Protein AF-A0A2C9K1D0-F1 (afdb_monomer_lite)

Foldseek 3Di:
DAPPPRDPPDDDDLVVLADDDPDDPVRCVVVCVVVVVVVVVVVVVVVVCCCPVPQQVVLVVVCVVVVHDPVRSCVPSVVVSVCVVVVVVLVCQCVSRVDPVSVVSNLVSVVCCVCVVVVVCVVPVPDDDPDDPVVVVVVVVVNVVVVVVVVVCVVVVDDDPPPVDCVVVVVD

InterPro domains:
  IPR004481 Sodium/potassium/calcium exchanger [PTHR10846] (9-162)
  IPR004837 Sodium/calcium exchanger membrane region [PF01699] (37-154)
  IPR044880 NCX, central ion-binding domain superfamily [G3DSA:1.20.1420.30] (69-165)

Organism: Biomphalaria glabrata (NCBI:txid6526)

Radius of gyration: 22.41 Å; chains: 1; bounding box: 61×34×63 Å

pLDDT: mean 75.92, std 12.27, range [40.91, 93.88]

Secondary structure (DSSP, 8-state):
-B-TTS-B--PPPGGGGSPPPSS-HHHIIIIIHHHHHHHHHHHHHHHHHHIIIIIHHHHHHHHHHTT--HHHHIIIIIHHHHHHHHHHHHHHHHHHS-STHHHHHHHHHHHHIIIIIHHHHHHH--S-----HHHHHHHHHHHHHHHHHHHHHHHT---------GGGGG--

Structure (mmCIF, N/CA/C/O backbone):
data_AF-A0A2C9K1D0-F1
#
_entry.id   AF-A0A2C9K1D0-F1
#
loop_
_atom_site.group_PDB
_atom_site.id
_atom_site.type_symbol
_atom_site.label_atom_id
_atom_site.label_alt_id
_atom_site.label_comp_id
_atom_site.label_asym_id
_atom_site.label_entity_id
_atom_site.label_seq_id
_atom_site.pdbx_PDB_ins_code
_atom_site.Cartn_x
_atom_site.Cartn_y
_atom_site.Cartn_z
_atom_site.occupancy
_atom_site.B_iso_or_equiv
_atom_site.auth_seq_id
_atom_site.auth_comp_id
_atom_site.auth_asym_id
_atom_site.auth_atom_id
_atom_site.pdbx_PDB_model_num
ATOM 1 N N . LEU A 1 1 ? 30.214 14.181 -14.936 1.00 44.28 1 LEU A N 1
ATOM 2 C CA . LEU A 1 1 ? 31.617 13.850 -14.614 1.00 44.28 1 LEU A CA 1
ATOM 3 C C . LEU A 1 1 ? 32.146 12.999 -15.765 1.00 44.28 1 LEU A C 1
ATOM 5 O O . LEU A 1 1 ? 31.628 11.913 -15.977 1.00 44.28 1 LEU A O 1
ATOM 9 N N . LEU A 1 2 ? 33.018 13.557 -16.610 1.00 40.91 2 LEU A N 1
ATOM 10 C CA . LEU A 1 2 ? 33.678 12.813 -17.691 1.00 40.91 2 LEU A CA 1
ATOM 11 C C . LEU A 1 2 ? 34.918 12.147 -17.096 1.00 40.91 2 LEU A C 1
ATOM 13 O O . LEU A 1 2 ? 35.700 12.834 -16.441 1.00 40.91 2 LEU A O 1
ATOM 17 N N . ASP A 1 3 ? 35.078 10.844 -17.310 1.00 55.84 3 ASP A N 1
ATOM 18 C CA . ASP A 1 3 ? 36.321 10.155 -16.976 1.00 55.84 3 ASP A CA 1
ATOM 19 C C . ASP A 1 3 ? 37.434 10.559 -17.951 1.00 55.84 3 ASP A C 1
ATOM 21 O O . ASP A 1 3 ? 37.175 10.984 -19.083 1.00 55.84 3 ASP A O 1
ATOM 25 N N . ASN A 1 4 ? 38.685 10.406 -17.510 1.00 58.41 4 ASN A N 1
ATOM 26 C CA . ASN A 1 4 ? 39.922 10.891 -18.147 1.00 58.41 4 ASN A CA 1
ATOM 27 C C . ASN A 1 4 ? 40.262 10.219 -19.507 1.00 58.41 4 ASN A C 1
ATOM 29 O O . ASN A 1 4 ? 41.403 10.246 -19.956 1.00 58.41 4 ASN A O 1
ATOM 33 N N . ASN A 1 5 ? 39.273 9.595 -20.158 1.00 60.97 5 ASN A N 1
ATOM 34 C CA . ASN A 1 5 ? 39.375 8.879 -21.432 1.00 60.97 5 ASN A CA 1
ATOM 35 C C . ASN A 1 5 ? 38.232 9.223 -22.419 1.00 60.97 5 ASN A C 1
ATOM 37 O O . ASN A 1 5 ? 38.001 8.509 -23.391 1.00 60.97 5 ASN A O 1
ATOM 41 N N . GLY A 1 6 ? 37.465 10.293 -22.164 1.00 58.09 6 GLY A N 1
ATOM 42 C CA . GLY A 1 6 ? 36.403 10.771 -23.065 1.00 58.09 6 GLY A CA 1
ATOM 43 C C . GLY A 1 6 ? 35.137 9.903 -23.109 1.00 58.09 6 GLY A C 1
ATOM 44 O O . GLY A 1 6 ? 34.177 10.251 -23.798 1.00 58.09 6 GLY A O 1
ATOM 45 N N . THR A 1 7 ? 35.088 8.805 -22.357 1.00 60.84 7 THR A N 1
ATOM 46 C CA . THR A 1 7 ? 33.896 7.971 -22.208 1.00 60.84 7 THR A CA 1
ATOM 47 C C . THR A 1 7 ? 33.004 8.518 -21.095 1.00 60.84 7 THR A C 1
ATOM 49 O O . THR A 1 7 ? 33.449 8.869 -20.001 1.00 60.84 7 THR A O 1
ATOM 52 N N . ARG A 1 8 ? 31.705 8.641 -21.391 1.00 57.72 8 ARG A N 1
ATOM 53 C CA . ARG A 1 8 ? 30.692 8.993 -20.392 1.00 57.72 8 ARG A CA 1
ATOM 54 C C . ARG A 1 8 ? 30.680 7.890 -19.334 1.00 57.72 8 ARG A C 1
ATOM 56 O O . ARG A 1 8 ? 30.467 6.732 -19.682 1.00 57.72 8 ARG A O 1
ATOM 63 N N . ASN A 1 9 ? 30.898 8.255 -18.072 1.00 54.00 9 ASN A N 1
ATOM 64 C CA . ASN A 1 9 ? 30.678 7.368 -16.936 1.00 54.00 9 ASN A CA 1
ATOM 65 C C . ASN A 1 9 ? 29.158 7.147 -16.826 1.00 54.00 9 ASN A C 1
ATOM 67 O O . ASN A 1 9 ? 28.426 7.948 -16.245 1.00 54.00 9 ASN A O 1
ATOM 71 N N . CYS A 1 10 ? 28.667 6.170 -17.586 1.00 64.06 10 CYS A N 1
ATOM 72 C CA . CYS A 1 10 ? 27.260 5.826 -17.683 1.00 64.06 10 CYS A CA 1
ATOM 73 C C . CYS A 1 10 ? 26.992 4.668 -16.734 1.00 64.06 10 CYS A C 1
ATOM 75 O O . CYS A 1 10 ? 27.396 3.539 -17.010 1.00 64.06 10 CYS A O 1
ATOM 77 N N . THR A 1 11 ? 26.261 4.941 -15.655 1.00 64.31 11 THR A N 1
ATOM 78 C CA . THR A 1 11 ? 25.632 3.891 -14.857 1.00 64.31 11 THR A CA 1
ATOM 79 C C . THR A 1 11 ? 24.765 3.031 -15.788 1.00 64.31 11 THR A C 1
ATOM 81 O O . THR A 1 11 ? 24.014 3.593 -16.600 1.00 64.31 11 THR A O 1
ATOM 84 N N . PRO A 1 12 ? 24.881 1.692 -15.747 1.00 64.88 12 PRO A N 1
ATOM 85 C CA . PRO A 1 12 ? 24.056 0.821 -16.573 1.00 64.88 12 PRO A CA 1
ATOM 86 C C . PRO A 1 12 ? 22.571 1.068 -16.285 1.00 64.88 12 PRO A C 1
ATOM 88 O O . PRO A 1 12 ? 22.176 1.383 -15.163 1.00 64.88 12 PRO A O 1
ATOM 91 N N . ARG A 1 13 ? 21.729 0.961 -17.320 1.00 59.66 13 ARG A N 1
ATOM 92 C CA . ARG A 1 13 ? 20.279 1.120 -17.162 1.00 59.66 13 ARG A CA 1
ATOM 93 C C . ARG A 1 13 ? 19.735 -0.037 -16.323 1.00 59.66 13 ARG A C 1
ATOM 95 O O . ARG A 1 13 ? 19.955 -1.194 -16.671 1.00 59.66 13 ARG A O 1
ATOM 102 N N . SER A 1 14 ? 18.937 0.285 -15.310 1.00 59.59 14 SER A N 1
ATOM 103 C CA . SER A 1 14 ? 18.264 -0.664 -14.407 1.00 59.59 14 SER A CA 1
ATOM 104 C C . SER A 1 14 ? 17.336 -1.668 -15.109 1.00 59.59 14 SER A C 1
ATOM 106 O O . SER A 1 14 ? 16.973 -2.680 -14.524 1.00 59.59 14 SER A O 1
ATOM 108 N N . VAL A 1 15 ? 16.995 -1.444 -16.383 1.00 63.31 15 VAL A N 1
ATOM 109 C CA . VAL A 1 15 ? 16.204 -2.378 -17.204 1.00 63.31 15 VAL A CA 1
ATOM 110 C C . VAL A 1 15 ? 16.881 -3.742 -17.412 1.00 63.31 15 VAL A C 1
ATOM 112 O O . VAL A 1 15 ? 16.182 -4.718 -17.646 1.00 63.31 15 VAL A O 1
ATOM 115 N N . HIS A 1 16 ? 18.215 -3.838 -17.307 1.00 61.84 16 HIS A N 1
ATOM 116 C CA . HIS A 1 16 ? 18.927 -5.123 -17.411 1.00 61.84 16 HIS A CA 1
ATOM 117 C C . HIS A 1 16 ? 18.780 -5.989 -16.144 1.00 61.84 16 HIS A C 1
ATOM 119 O O . HIS A 1 16 ? 19.029 -7.189 -16.193 1.00 61.84 16 HIS A O 1
ATOM 125 N N . ASN A 1 17 ? 18.369 -5.406 -15.014 1.00 65.62 17 ASN A N 1
ATOM 126 C CA . ASN A 1 17 ? 18.226 -6.147 -13.756 1.00 65.62 17 ASN A CA 1
ATOM 127 C C . ASN A 1 17 ? 16.902 -6.922 -13.684 1.00 65.62 17 ASN A C 1
ATOM 129 O O . ASN A 1 17 ? 16.755 -7.821 -12.865 1.00 65.62 17 ASN A O 1
ATOM 133 N N . PHE A 1 18 ? 15.947 -6.612 -14.563 1.00 63.88 18 PHE A N 1
ATOM 134 C CA . PHE A 1 18 ? 14.688 -7.340 -14.631 1.00 63.88 18 PHE A CA 1
ATOM 135 C C . PHE A 1 18 ? 14.843 -8.643 -15.429 1.00 63.88 18 PHE A C 1
ATOM 137 O O . PHE A 1 18 ? 15.596 -8.678 -16.409 1.00 63.88 18 PHE A O 1
ATOM 144 N N . PRO A 1 19 ? 14.124 -9.718 -15.050 1.00 66.31 19 PRO A N 1
ATOM 145 C CA . PRO A 1 19 ? 14.117 -10.958 -15.816 1.00 66.31 19 PRO A CA 1
ATOM 146 C C . PRO A 1 19 ? 13.717 -10.697 -17.280 1.00 66.31 19 PRO A C 1
ATOM 148 O O . PRO A 1 19 ? 12.921 -9.792 -17.549 1.00 66.31 19 PRO A O 1
ATOM 151 N N . PRO A 1 20 ? 14.261 -11.471 -18.238 1.00 67.88 20 PRO A N 1
ATOM 152 C CA . PRO A 1 20 ? 13.990 -11.263 -19.654 1.00 67.88 20 PRO A CA 1
ATOM 153 C C . PRO A 1 20 ? 12.487 -11.358 -19.936 1.00 67.88 20 PRO A C 1
ATOM 155 O O . PRO A 1 20 ? 11.817 -12.298 -19.504 1.00 67.88 20 PRO A O 1
ATOM 158 N N . ASN A 1 21 ? 11.965 -10.371 -20.667 1.00 68.88 21 ASN A N 1
ATOM 159 C CA . ASN A 1 21 ? 10.561 -10.333 -21.062 1.00 68.88 21 ASN A CA 1
ATOM 160 C C . ASN A 1 21 ? 10.200 -11.563 -21.904 1.00 68.88 21 ASN A C 1
ATOM 162 O O . ASN A 1 21 ? 10.982 -12.012 -22.741 1.00 68.88 21 ASN A O 1
ATOM 166 N N . PHE A 1 22 ? 8.975 -12.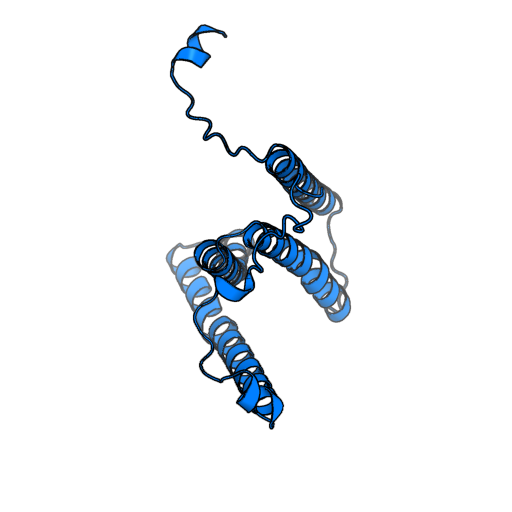055 -21.722 1.00 67.25 22 PHE A N 1
ATOM 167 C CA . PHE A 1 22 ? 8.428 -13.165 -22.505 1.00 67.25 22 PHE A CA 1
ATOM 168 C C . PHE A 1 22 ? 8.310 -12.837 -24.010 1.00 67.25 22 PHE A C 1
ATOM 170 O O . PHE A 1 22 ? 8.403 -13.741 -24.833 1.00 67.25 22 PHE A O 1
ATOM 177 N N . MET A 1 23 ? 8.149 -11.557 -24.375 1.00 63.22 23 MET A N 1
ATOM 178 C CA . MET A 1 23 ? 8.109 -11.075 -25.764 1.00 63.22 23 MET A CA 1
ATOM 179 C C . MET A 1 23 ? 9.325 -10.197 -26.092 1.00 63.22 23 MET A C 1
ATOM 181 O O . MET A 1 23 ? 9.734 -9.352 -25.292 1.00 63.22 23 MET A O 1
ATOM 185 N N . SER A 1 24 ? 9.886 -10.371 -27.294 1.00 67.81 24 SER A N 1
ATOM 186 C CA . SER A 1 24 ? 10.977 -9.532 -27.811 1.00 67.81 24 SER A CA 1
ATOM 187 C C . SER A 1 24 ? 10.491 -8.109 -28.134 1.00 67.81 24 SER A C 1
ATOM 189 O O . SER A 1 24 ? 9.319 -7.886 -28.454 1.00 67.81 24 SER A O 1
ATOM 191 N N . PHE A 1 25 ? 11.401 -7.129 -28.095 1.00 66.38 25 PHE A N 1
ATOM 192 C CA . PHE A 1 25 ? 11.115 -5.734 -28.459 1.00 66.38 25 PHE A CA 1
ATOM 193 C C . PHE A 1 25 ? 10.576 -5.591 -29.891 1.00 66.38 25 PHE A C 1
ATOM 195 O O . PHE A 1 25 ? 9.729 -4.730 -30.130 1.00 66.38 25 PHE A O 1
ATOM 202 N N . ASP A 1 26 ? 11.018 -6.445 -30.818 1.00 65.81 26 ASP A N 1
ATOM 203 C CA . ASP A 1 26 ? 10.533 -6.449 -32.204 1.00 65.81 26 ASP A CA 1
ATOM 204 C C . ASP A 1 26 ? 9.072 -6.922 -32.302 1.00 65.81 26 ASP A C 1
ATOM 206 O O . ASP A 1 26 ? 8.283 -6.339 -33.040 1.00 65.81 26 ASP A O 1
ATOM 210 N N . GLU A 1 27 ? 8.672 -7.891 -31.474 1.00 66.06 27 GLU A N 1
ATOM 211 C CA . GLU A 1 27 ? 7.307 -8.444 -31.431 1.00 66.06 27 GLU A CA 1
ATOM 212 C C . GLU A 1 27 ? 6.327 -7.511 -30.700 1.00 66.06 27 GLU A C 1
ATOM 214 O O . GLU A 1 27 ? 5.158 -7.375 -31.057 1.00 66.06 27 GLU A O 1
ATOM 219 N N . THR A 1 28 ? 6.836 -6.762 -29.718 1.00 67.88 28 THR A N 1
ATOM 220 C CA . THR A 1 28 ? 6.082 -5.695 -29.044 1.00 67.88 28 THR A CA 1
ATOM 221 C C . THR A 1 28 ? 5.757 -4.563 -30.024 1.00 67.88 28 THR A C 1
ATOM 223 O O . THR A 1 28 ? 4.655 -4.013 -30.003 1.00 67.88 28 THR A O 1
ATOM 226 N N . ARG A 1 29 ? 6.693 -4.235 -30.922 1.00 69.88 29 ARG A N 1
ATOM 227 C CA . ARG A 1 29 ? 6.573 -3.144 -31.898 1.00 69.88 29 ARG A CA 1
ATOM 228 C C . ARG A 1 29 ? 5.622 -3.464 -33.059 1.00 69.88 29 ARG A C 1
ATOM 230 O O . ARG A 1 29 ? 5.051 -2.530 -33.616 1.00 69.88 29 ARG A O 1
ATOM 237 N N . ASP A 1 30 ? 5.398 -4.745 -33.352 1.00 75.31 30 ASP A N 1
ATOM 238 C CA . ASP A 1 30 ? 4.476 -5.242 -34.390 1.00 75.31 30 ASP A CA 1
ATOM 239 C C . ASP A 1 30 ? 3.071 -5.591 -33.842 1.00 75.31 30 ASP A C 1
ATOM 241 O O . ASP A 1 30 ? 2.365 -6.456 -34.352 1.00 75.31 30 ASP A O 1
ATOM 245 N N . GLY A 1 31 ? 2.649 -4.917 -32.761 1.00 74.50 31 GLY A N 1
ATOM 246 C CA . GLY A 1 31 ? 1.304 -5.044 -32.179 1.00 74.50 31 GLY A CA 1
ATOM 247 C C . GLY A 1 31 ? 1.228 -5.774 -30.832 1.00 74.50 31 GLY A C 1
ATOM 248 O O . GLY A 1 31 ? 0.179 -5.729 -30.184 1.00 74.50 31 GLY A O 1
ATOM 249 N N . GLY A 1 32 ? 2.328 -6.357 -30.340 1.00 79.12 32 GLY A N 1
ATOM 250 C CA . GLY A 1 32 ? 2.384 -7.038 -29.037 1.00 79.12 32 GLY A CA 1
ATOM 251 C C . GLY A 1 32 ? 2.076 -6.144 -27.823 1.00 79.12 32 GLY A C 1
ATOM 252 O O . GLY A 1 32 ? 1.642 -6.646 -26.785 1.00 79.12 32 GLY A O 1
ATOM 253 N N . VAL A 1 33 ? 2.191 -4.812 -27.952 1.00 84.50 33 VAL A N 1
ATOM 254 C CA . VAL A 1 33 ? 1.758 -3.854 -26.907 1.00 84.50 33 VAL A CA 1
ATOM 255 C C . VAL A 1 33 ? 0.295 -4.066 -26.511 1.00 84.50 33 VAL A C 1
ATOM 257 O O . VAL A 1 33 ? -0.036 -3.996 -25.330 1.00 84.50 33 VAL A O 1
ATOM 260 N N . VAL A 1 34 ? -0.586 -4.351 -27.475 1.00 85.44 34 VAL A N 1
ATOM 261 C CA . VAL A 1 34 ? -2.022 -4.520 -27.208 1.00 85.44 34 VAL A CA 1
ATOM 262 C C . VAL A 1 34 ? -2.263 -5.733 -26.308 1.00 85.44 34 VAL A C 1
ATOM 264 O O . VAL A 1 34 ? -3.021 -5.647 -25.344 1.00 85.44 34 VAL A O 1
ATOM 267 N N . VAL A 1 35 ? -1.560 -6.838 -26.564 1.00 86.06 35 VAL A N 1
ATOM 268 C CA . VAL A 1 35 ? -1.628 -8.056 -25.742 1.00 86.06 35 VAL A CA 1
ATOM 269 C C . VAL A 1 35 ? -1.125 -7.781 -24.325 1.00 86.06 35 VAL A C 1
ATOM 271 O O . VAL A 1 35 ? -1.778 -8.172 -23.360 1.00 86.06 35 VAL A O 1
ATOM 274 N N . HIS A 1 36 ? -0.020 -7.045 -24.179 1.00 84.00 36 HIS A N 1
ATOM 275 C CA . HIS A 1 36 ? 0.486 -6.640 -22.866 1.00 84.00 36 HIS A CA 1
ATOM 276 C C . HIS A 1 36 ? -0.510 -5.786 -22.078 1.00 84.00 36 HIS A C 1
ATOM 278 O O . HIS A 1 36 ? -0.676 -6.011 -20.881 1.00 84.00 36 HIS A O 1
ATOM 284 N N . ILE A 1 37 ? -1.204 -4.851 -22.734 1.00 88.62 37 ILE A N 1
ATOM 285 C CA . ILE A 1 37 ? -2.244 -4.037 -22.091 1.00 88.62 37 ILE A CA 1
ATOM 286 C C . ILE A 1 37 ? -3.395 -4.925 -21.603 1.00 88.62 37 ILE A C 1
ATOM 288 O O . ILE A 1 37 ? -3.821 -4.788 -20.458 1.00 88.62 37 ILE A O 1
ATOM 292 N N . PHE A 1 38 ? -3.871 -5.867 -22.423 1.00 91.62 38 PHE A N 1
ATOM 293 C CA . PHE A 1 38 ? -4.935 -6.788 -22.012 1.00 91.62 38 PHE A CA 1
ATOM 294 C C . PHE A 1 38 ? -4.522 -7.683 -20.842 1.00 91.62 38 PHE A C 1
ATOM 296 O O . PHE A 1 38 ? -5.298 -7.842 -19.901 1.00 91.62 38 PHE A O 1
ATOM 303 N N . ILE A 1 39 ? -3.300 -8.225 -20.864 1.00 90.44 39 ILE A N 1
ATOM 304 C CA . ILE A 1 39 ? -2.765 -9.024 -19.754 1.00 90.44 39 ILE A CA 1
ATOM 305 C C . ILE A 1 39 ? -2.665 -8.169 -18.488 1.00 90.44 39 ILE A C 1
ATOM 307 O O . ILE A 1 39 ? -3.085 -8.616 -17.426 1.00 90.44 39 ILE A O 1
ATOM 311 N N . ALA A 1 40 ? -2.161 -6.936 -18.585 1.00 88.31 40 ALA A N 1
ATOM 312 C CA . ALA A 1 40 ? -2.048 -6.037 -17.440 1.00 88.31 40 ALA A CA 1
ATOM 313 C C . ALA A 1 40 ? -3.419 -5.716 -16.823 1.00 88.31 40 ALA A C 1
ATOM 315 O O . ALA A 1 40 ? -3.577 -5.813 -15.608 1.00 88.31 40 ALA A O 1
ATOM 316 N N . ILE A 1 41 ? -4.424 -5.406 -17.650 1.00 92.75 41 ILE A N 1
ATOM 317 C CA . ILE A 1 41 ? -5.800 -5.159 -17.191 1.00 92.75 41 ILE A CA 1
ATOM 318 C C . ILE A 1 41 ? -6.386 -6.413 -16.534 1.00 92.75 41 ILE A C 1
ATOM 320 O O . ILE A 1 41 ? -6.983 -6.317 -15.465 1.00 92.75 41 ILE A O 1
ATOM 324 N N . TYR A 1 42 ? -6.197 -7.587 -17.142 1.00 93.88 42 TYR A N 1
ATOM 325 C CA . TYR A 1 42 ? -6.674 -8.854 -16.590 1.00 93.88 42 TYR A CA 1
ATOM 326 C C . TYR A 1 42 ? -6.042 -9.157 -15.227 1.00 93.88 42 TYR A C 1
ATOM 328 O O . TYR A 1 42 ? -6.753 -9.475 -14.279 1.00 93.88 42 TYR A O 1
ATOM 336 N N . MET A 1 43 ? -4.719 -9.015 -15.108 1.00 90.81 43 MET A N 1
ATOM 337 C CA . MET A 1 43 ? -4.000 -9.239 -13.853 1.00 90.81 43 MET A CA 1
ATOM 338 C C . MET A 1 43 ? -4.422 -8.244 -12.770 1.00 90.81 43 MET A C 1
ATOM 340 O O . MET A 1 43 ? -4.601 -8.641 -11.622 1.00 90.81 43 MET A O 1
ATOM 344 N N . PHE A 1 44 ? -4.627 -6.974 -13.130 1.00 88.62 44 PHE A N 1
ATOM 345 C CA . PHE A 1 44 ? -5.118 -5.956 -12.204 1.00 88.62 44 PHE A CA 1
ATOM 346 C C . PHE A 1 44 ? -6.528 -6.282 -11.696 1.00 88.62 44 PHE A C 1
ATOM 348 O O . PHE A 1 44 ? -6.769 -6.258 -10.492 1.00 88.62 44 PHE A O 1
ATOM 355 N N . ALA A 1 45 ? -7.443 -6.659 -12.595 1.00 91.38 45 ALA A N 1
ATOM 356 C CA . ALA A 1 45 ? -8.797 -7.060 -12.224 1.00 91.38 45 ALA A CA 1
ATOM 357 C C . ALA A 1 45 ? -8.808 -8.327 -11.354 1.00 91.38 45 ALA A C 1
ATOM 359 O O . ALA A 1 45 ? -9.527 -8.384 -10.362 1.00 91.38 45 ALA A O 1
ATOM 360 N N . ALA A 1 46 ? -7.986 -9.326 -11.690 1.00 92.06 46 ALA A N 1
ATOM 361 C CA . ALA A 1 46 ? -7.858 -10.543 -10.897 1.00 92.06 46 ALA A CA 1
ATOM 362 C C . ALA A 1 46 ? -7.344 -10.247 -9.481 1.00 92.06 46 ALA A C 1
ATOM 364 O O . ALA A 1 46 ? -7.876 -10.789 -8.517 1.00 92.06 46 ALA A O 1
ATOM 365 N N . LEU A 1 47 ? -6.347 -9.366 -9.344 1.00 87.88 47 LEU A N 1
ATOM 366 C CA . LEU A 1 47 ? -5.826 -8.956 -8.041 1.00 87.88 47 LEU A CA 1
ATOM 367 C C . LEU A 1 47 ? -6.889 -8.217 -7.223 1.00 87.88 47 LEU A C 1
ATOM 369 O O . LEU A 1 47 ? -7.056 -8.539 -6.054 1.00 87.88 47 LEU A O 1
ATOM 373 N N . ALA A 1 48 ? -7.645 -7.302 -7.839 1.00 87.88 48 ALA A N 1
ATOM 374 C CA . ALA A 1 48 ? -8.744 -6.603 -7.172 1.00 87.88 48 ALA A CA 1
ATOM 375 C C . ALA A 1 48 ? -9.800 -7.583 -6.629 1.00 87.88 48 ALA A C 1
ATOM 377 O O . ALA A 1 48 ? -10.141 -7.521 -5.454 1.00 87.88 48 ALA A O 1
ATOM 378 N N . VAL A 1 49 ? -10.232 -8.555 -7.442 1.00 91.50 49 VAL A N 1
ATOM 379 C CA . VAL A 1 49 ? -11.187 -9.596 -7.016 1.00 91.50 49 VAL A CA 1
ATOM 380 C C . VAL A 1 49 ? -10.619 -10.453 -5.883 1.00 91.50 49 VAL A C 1
ATOM 382 O O . VAL A 1 49 ? -11.320 -10.755 -4.926 1.00 91.50 49 VAL A O 1
ATOM 385 N N . VAL A 1 50 ? -9.345 -10.846 -5.951 1.00 91.19 50 VAL A N 1
ATOM 386 C CA . VAL A 1 50 ? -8.715 -11.633 -4.876 1.00 91.19 50 VAL A CA 1
ATOM 387 C C . VAL A 1 50 ? -8.614 -10.826 -3.579 1.00 91.19 50 VAL A C 1
ATOM 389 O O . VAL A 1 50 ? -8.825 -11.375 -2.496 1.00 91.19 50 VAL A O 1
ATOM 392 N N . CYS A 1 51 ? -8.311 -9.533 -3.671 1.00 88.06 51 CYS A N 1
ATOM 393 C CA . CYS A 1 51 ? -8.250 -8.651 -2.515 1.00 88.06 51 CYS A CA 1
ATOM 394 C C . CYS A 1 51 ? -9.629 -8.471 -1.860 1.00 88.06 51 CYS A C 1
ATOM 396 O O . CYS A 1 51 ? -9.751 -8.684 -0.654 1.00 88.06 51 CYS A O 1
ATOM 398 N N . ASP A 1 52 ? -10.655 -8.157 -2.648 1.00 88.00 52 ASP A N 1
ATOM 399 C CA . ASP A 1 52 ? -11.986 -7.836 -2.128 1.00 88.00 52 ASP A CA 1
ATOM 400 C C . ASP A 1 52 ? -12.764 -9.086 -1.692 1.00 88.00 52 ASP A C 1
ATOM 402 O O . ASP A 1 52 ? -13.301 -9.120 -0.587 1.00 88.00 52 ASP A O 1
ATOM 406 N N . ASP A 1 53 ? -12.786 -10.144 -2.511 1.00 90.38 53 ASP A N 1
ATOM 407 C CA . ASP A 1 53 ? -13.656 -11.304 -2.265 1.00 90.38 53 ASP A CA 1
ATOM 408 C C . ASP A 1 53 ? -13.014 -12.370 -1.364 1.00 90.38 53 ASP A C 1
ATOM 410 O O . ASP A 1 53 ? -13.724 -13.194 -0.786 1.00 90.38 53 ASP A O 1
ATOM 414 N N . TYR A 1 54 ? -11.680 -12.400 -1.246 1.00 90.50 54 TYR A N 1
ATOM 415 C CA . TYR A 1 54 ? -10.978 -13.450 -0.491 1.00 90.50 54 TYR A CA 1
ATOM 416 C C . TYR A 1 54 ? -10.132 -12.898 0.649 1.00 90.50 54 TYR A C 1
ATOM 418 O O . TYR A 1 54 ? -10.211 -13.397 1.772 1.00 90.50 54 TYR A O 1
ATOM 426 N N . PHE A 1 55 ? -9.305 -11.889 0.387 1.00 89.38 55 PHE A N 1
ATOM 427 C CA . PHE A 1 55 ? -8.340 -11.409 1.371 1.00 89.38 55 PHE A CA 1
ATOM 428 C C . PHE A 1 55 ? -8.998 -10.620 2.512 1.00 89.38 55 PHE A C 1
ATOM 430 O O . PHE A 1 55 ? -8.730 -10.926 3.674 1.00 89.38 55 PHE A O 1
ATOM 437 N N . VAL A 1 56 ? -9.891 -9.668 2.210 1.00 88.62 56 VAL A N 1
ATOM 438 C CA . VAL A 1 56 ? -10.611 -8.893 3.239 1.00 88.62 56 VAL A CA 1
ATOM 439 C C . VAL A 1 56 ? -11.481 -9.792 4.139 1.00 88.62 56 VAL A C 1
ATOM 441 O O . VAL A 1 56 ? -11.292 -9.734 5.357 1.00 88.62 56 VAL A O 1
ATOM 444 N N . PRO A 1 57 ? -12.322 -10.708 3.612 1.00 90.00 57 PRO A N 1
ATOM 445 C CA . PRO A 1 57 ? -13.113 -11.615 4.454 1.00 90.00 57 PRO A CA 1
ATOM 446 C C . PRO A 1 57 ? -12.257 -12.570 5.295 1.00 90.00 57 PRO A C 1
ATOM 448 O O . PRO A 1 57 ? -12.606 -12.913 6.423 1.00 90.00 57 PRO A O 1
ATOM 451 N N . SER A 1 58 ? -11.095 -12.988 4.778 1.00 90.56 58 SER A N 1
ATOM 452 C CA . SER A 1 58 ? -10.160 -13.811 5.557 1.00 90.56 58 SER A CA 1
ATOM 453 C C . SER A 1 58 ? -9.617 -13.054 6.771 1.00 90.56 58 SER A C 1
ATOM 455 O O . SER A 1 58 ? -9.475 -13.638 7.844 1.00 90.56 58 SER A O 1
ATOM 457 N N . LEU A 1 59 ? -9.323 -11.757 6.625 1.00 90.00 59 LEU A N 1
ATOM 458 C CA . LEU A 1 59 ? -8.898 -10.915 7.745 1.00 90.00 59 LEU A CA 1
ATOM 459 C C . LEU A 1 59 ? -10.020 -10.702 8.761 1.00 90.00 59 LEU A C 1
ATOM 461 O O . LEU A 1 59 ? -9.746 -10.728 9.960 1.00 90.00 59 LEU A O 1
ATOM 465 N N . GLU A 1 60 ? -11.260 -10.529 8.302 1.00 88.94 60 GLU A N 1
ATOM 466 C CA . GLU A 1 60 ? -12.439 -10.431 9.170 1.00 88.94 60 GLU A CA 1
ATOM 467 C C . GLU A 1 60 ? -12.589 -11.669 10.055 1.00 88.94 60 GLU A C 1
ATOM 469 O O . GLU A 1 60 ? -12.622 -11.533 11.277 1.00 88.94 60 GLU A O 1
ATOM 474 N N . HIS A 1 61 ? -12.552 -12.871 9.474 1.00 90.81 61 HIS A N 1
ATOM 475 C CA . HIS A 1 61 ? -12.636 -14.117 10.243 1.00 90.81 61 HIS A CA 1
ATOM 476 C C . HIS A 1 61 ? -11.496 -14.280 11.254 1.00 90.81 61 HIS A C 1
ATOM 478 O O . HIS A 1 61 ? -11.727 -14.700 12.386 1.00 90.81 61 HIS A O 1
ATOM 484 N N . ILE A 1 62 ? -10.267 -13.890 10.897 1.00 91.12 62 ILE A N 1
ATOM 485 C CA . ILE A 1 62 ? -9.142 -13.902 11.846 1.00 91.12 62 ILE A CA 1
ATOM 486 C C . ILE A 1 62 ? -9.406 -12.940 13.014 1.00 91.12 62 ILE A C 1
ATOM 488 O O . ILE A 1 62 ? -9.105 -13.264 14.163 1.00 91.12 62 ILE A O 1
ATOM 492 N N . CYS A 1 63 ? -9.968 -11.758 12.751 1.00 90.31 63 CYS A N 1
ATOM 493 C CA . CYS A 1 63 ? -10.294 -10.793 13.801 1.00 90.31 63 CYS A CA 1
ATOM 494 C C . CYS A 1 63 ? -11.415 -11.293 14.722 1.00 90.31 63 CYS A C 1
ATOM 496 O O . CYS A 1 63 ? -11.347 -11.065 15.933 1.00 90.31 63 CYS A O 1
ATOM 498 N N . GLU A 1 64 ? -12.411 -11.984 14.162 1.00 89.38 64 GLU A N 1
ATOM 499 C CA . GLU A 1 64 ? -13.495 -12.633 14.906 1.00 89.38 64 GLU A CA 1
ATOM 500 C C . GLU A 1 64 ? -12.962 -13.740 15.823 1.00 89.38 64 GLU A C 1
ATOM 502 O O . GLU A 1 64 ? -13.274 -13.749 17.016 1.00 89.38 64 GLU A O 1
ATOM 507 N N . ASP A 1 65 ? -12.091 -14.612 15.307 1.00 91.31 65 ASP A N 1
ATOM 508 C CA . ASP A 1 65 ? -11.466 -15.698 16.073 1.00 91.31 65 ASP A CA 1
ATOM 509 C C . ASP A 1 65 ? -10.571 -15.173 17.208 1.00 91.31 65 ASP A C 1
ATOM 511 O O . ASP A 1 65 ? -10.476 -15.777 18.279 1.00 91.31 65 ASP A O 1
ATOM 515 N N . LEU A 1 66 ? -9.933 -14.018 16.998 1.00 90.19 66 LEU A N 1
ATOM 516 C CA . LEU A 1 66 ? -9.144 -13.319 18.014 1.00 90.19 66 LEU A CA 1
ATOM 517 C C . LEU A 1 66 ? -10.006 -12.536 19.022 1.00 90.19 66 LEU A C 1
ATOM 519 O O . LEU A 1 66 ? -9.467 -12.002 19.994 1.00 90.19 66 LEU A O 1
ATOM 523 N N . GLY A 1 67 ? -11.326 -12.460 18.821 1.00 89.38 67 GLY A N 1
ATOM 524 C CA . GLY A 1 67 ? -12.250 -11.736 19.694 1.00 89.38 67 GLY A CA 1
ATOM 525 C C . GLY A 1 67 ? -12.031 -10.220 19.699 1.00 89.38 67 GLY A C 1
ATOM 526 O O . GLY A 1 67 ? -12.292 -9.563 20.711 1.00 89.38 67 GLY A O 1
ATOM 527 N N . LEU A 1 68 ? -11.515 -9.657 18.602 1.00 89.62 68 LEU A N 1
ATOM 528 C CA . LEU A 1 68 ? -11.248 -8.225 18.499 1.00 89.62 68 LEU A CA 1
ATOM 529 C C . LEU A 1 68 ? -12.540 -7.437 18.275 1.00 89.62 68 LEU A C 1
ATOM 531 O O . LEU A 1 68 ? -13.417 -7.826 17.509 1.00 89.62 68 LEU A O 1
ATOM 535 N N . GLN A 1 69 ? -12.639 -6.275 18.921 1.00 88.69 69 GLN A N 1
ATOM 536 C CA . GLN A 1 69 ? -13.704 -5.318 18.630 1.00 88.69 69 GLN A CA 1
ATOM 537 C C . GLN A 1 69 ? -13.541 -4.767 17.210 1.00 88.69 69 GLN A C 1
ATOM 539 O O . GLN A 1 69 ? -12.415 -4.488 16.796 1.00 88.69 69 GLN A O 1
ATOM 544 N N . ALA A 1 70 ? -14.652 -4.550 16.500 1.00 84.12 70 ALA A N 1
ATOM 545 C CA . ALA A 1 70 ? -14.655 -4.079 15.110 1.00 84.12 70 ALA A CA 1
ATOM 546 C C . ALA A 1 70 ? -13.806 -2.809 14.900 1.00 84.12 70 ALA A C 1
ATOM 548 O O . ALA A 1 70 ? -13.050 -2.726 13.936 1.00 84.12 70 ALA A O 1
ATOM 549 N N . ASP A 1 71 ? -13.845 -1.870 15.850 1.00 84.88 71 ASP A N 1
ATOM 550 C CA . ASP A 1 71 ? -13.058 -0.632 15.787 1.00 84.88 71 ASP A CA 1
ATOM 551 C C . ASP A 1 71 ? -11.544 -0.897 15.852 1.00 84.88 71 ASP A C 1
ATOM 553 O O . ASP A 1 71 ? -10.753 -0.279 15.138 1.00 84.88 71 ASP A O 1
ATOM 557 N N . VAL A 1 72 ? -11.127 -1.853 16.689 1.00 86.44 72 VAL A N 1
ATOM 558 C CA . VAL A 1 72 ? -9.717 -2.238 16.851 1.00 86.44 72 VAL A CA 1
ATOM 559 C C . VAL A 1 72 ? -9.251 -3.074 15.661 1.00 86.44 72 VAL A C 1
ATOM 561 O O . VAL A 1 72 ? -8.151 -2.854 15.155 1.00 86.44 72 VAL A O 1
ATOM 564 N N . ALA A 1 73 ? -10.092 -3.997 15.187 1.00 87.19 73 ALA A N 1
ATOM 565 C CA . ALA A 1 73 ? -9.840 -4.824 14.011 1.00 87.19 73 ALA A CA 1
ATOM 566 C C . ALA A 1 73 ? -9.652 -3.967 12.748 1.00 87.19 73 ALA A C 1
ATOM 568 O O . ALA A 1 73 ? -8.676 -4.151 12.016 1.00 87.19 73 ALA A O 1
ATOM 569 N N . GLY A 1 74 ? -10.524 -2.973 12.551 1.00 84.69 74 GLY A N 1
ATOM 570 C CA . GLY A 1 74 ? -10.434 -2.010 11.456 1.00 84.69 74 GLY A CA 1
ATOM 571 C C . GLY A 1 74 ? -9.149 -1.182 11.513 1.00 84.69 74 GLY A C 1
ATOM 572 O O . GLY A 1 74 ? -8.415 -1.092 10.529 1.00 84.69 74 GLY A O 1
ATOM 573 N N . ALA A 1 75 ? -8.827 -0.633 12.688 1.00 82.75 75 ALA A N 1
ATOM 574 C CA . ALA A 1 75 ? -7.657 0.226 12.872 1.00 82.75 75 ALA A CA 1
ATOM 575 C C . ALA A 1 75 ? -6.306 -0.502 12.746 1.00 82.75 75 ALA A C 1
ATOM 577 O O . ALA A 1 75 ? -5.286 0.148 12.524 1.00 82.75 75 ALA A O 1
ATOM 578 N N . THR A 1 76 ? -6.273 -1.828 12.910 1.00 86.69 76 THR A N 1
ATOM 579 C CA . THR A 1 76 ? -5.023 -2.604 12.943 1.00 86.69 76 THR A CA 1
ATOM 580 C C . THR A 1 76 ? -4.946 -3.621 11.815 1.00 86.69 76 THR A C 1
ATOM 582 O O . THR A 1 76 ? -4.200 -3.413 10.864 1.00 86.69 76 THR A O 1
ATOM 585 N N . PHE A 1 77 ? -5.706 -4.711 11.899 1.00 86.25 77 PHE A N 1
ATOM 586 C CA . PHE A 1 77 ? -5.611 -5.841 10.979 1.00 86.25 77 PHE A CA 1
ATOM 587 C C . PHE A 1 77 ? -6.112 -5.510 9.578 1.00 86.25 77 PHE A C 1
ATOM 589 O O . PHE A 1 77 ? -5.436 -5.857 8.613 1.00 86.25 77 PHE A O 1
ATOM 596 N N . MET A 1 78 ? -7.239 -4.806 9.447 1.00 86.44 78 MET A N 1
ATOM 597 C CA . MET A 1 78 ? -7.735 -4.409 8.125 1.00 86.44 78 MET A CA 1
ATOM 598 C C . MET A 1 78 ? -6.819 -3.368 7.476 1.00 86.44 78 MET A C 1
ATOM 600 O O . MET A 1 78 ? -6.455 -3.511 6.310 1.00 86.44 78 MET A O 1
ATOM 604 N N . ALA A 1 79 ? -6.379 -2.363 8.243 1.00 84.19 79 ALA A N 1
ATOM 605 C CA . ALA A 1 79 ? -5.445 -1.346 7.761 1.00 84.19 79 ALA A CA 1
ATOM 606 C C . ALA A 1 79 ? -4.081 -1.943 7.351 1.00 84.19 79 ALA A C 1
ATOM 608 O O . ALA A 1 79 ? -3.560 -1.643 6.272 1.00 84.19 79 ALA A O 1
ATOM 609 N N . ALA A 1 80 ? -3.513 -2.829 8.178 1.00 84.75 80 ALA A N 1
ATOM 610 C CA . ALA A 1 80 ? -2.260 -3.522 7.878 1.00 84.75 80 ALA A CA 1
ATOM 611 C C . ALA A 1 80 ? -2.418 -4.490 6.700 1.00 84.75 80 ALA A C 1
ATOM 613 O O . ALA A 1 80 ? -1.558 -4.547 5.823 1.00 84.75 80 ALA A O 1
ATOM 614 N N . GLY A 1 81 ? -3.540 -5.208 6.656 1.00 86.06 81 GLY A N 1
ATOM 615 C CA . GLY A 1 81 ? -3.894 -6.114 5.577 1.00 86.06 81 GLY A CA 1
ATOM 616 C C . GLY A 1 81 ? -3.953 -5.403 4.235 1.00 86.06 81 GLY A C 1
ATOM 617 O O . GLY A 1 81 ? -3.267 -5.812 3.305 1.00 86.06 81 GLY A O 1
ATOM 618 N N . SER A 1 82 ? -4.697 -4.300 4.141 1.00 82.06 82 SER A N 1
ATOM 619 C CA . SER A 1 82 ? -4.803 -3.513 2.906 1.00 82.06 82 SER A CA 1
ATOM 620 C C . SER A 1 82 ? -3.445 -3.020 2.390 1.00 82.06 82 SER A C 1
ATOM 622 O O . SER A 1 82 ? -3.275 -2.871 1.184 1.00 82.06 82 SER A O 1
ATOM 624 N N . SER A 1 83 ? -2.473 -2.791 3.279 1.00 81.31 83 SER A N 1
ATOM 625 C CA . SER A 1 83 ? -1.122 -2.334 2.914 1.00 81.31 83 SER A CA 1
ATOM 626 C C . SER A 1 83 ? -0.165 -3.484 2.556 1.00 81.31 83 SER A C 1
ATOM 628 O O . SER A 1 83 ? 0.903 -3.257 1.983 1.00 81.31 83 SER A O 1
ATOM 630 N N . ALA A 1 84 ? -0.512 -4.732 2.889 1.00 82.06 84 ALA A N 1
ATOM 631 C CA . ALA A 1 84 ? 0.362 -5.887 2.698 1.00 82.06 84 ALA A CA 1
ATOM 632 C C . ALA A 1 84 ? 0.648 -6.214 1.216 1.00 82.06 84 ALA A C 1
ATOM 634 O O . ALA A 1 84 ? 1.817 -6.445 0.897 1.00 82.06 84 ALA A O 1
ATOM 635 N N . PRO A 1 85 ? -0.329 -6.200 0.282 1.00 78.06 85 PRO A N 1
ATOM 636 C CA . PRO A 1 85 ? -0.057 -6.429 -1.139 1.00 78.06 85 PRO A CA 1
ATOM 637 C C . PRO A 1 85 ? 0.940 -5.416 -1.709 1.00 78.06 85 PRO A C 1
ATOM 639 O O . PRO A 1 85 ? 1.881 -5.778 -2.414 1.00 78.06 85 PRO A O 1
ATOM 642 N N . GLU A 1 86 ? 0.785 -4.147 -1.345 1.00 75.00 86 GLU A N 1
ATOM 643 C CA . GLU A 1 86 ? 1.650 -3.060 -1.801 1.00 75.00 86 GLU A CA 1
ATOM 644 C C . GLU A 1 86 ? 3.063 -3.188 -1.234 1.00 75.00 86 GLU A C 1
ATOM 646 O O . GLU A 1 86 ? 4.049 -3.071 -1.970 1.00 75.00 86 GLU A O 1
ATOM 651 N N . PHE A 1 87 ? 3.172 -3.520 0.053 1.00 80.31 87 PHE A N 1
ATOM 652 C CA . PHE A 1 87 ? 4.446 -3.848 0.678 1.00 80.31 87 PHE A CA 1
ATOM 653 C C . PHE A 1 87 ? 5.138 -5.009 -0.047 1.00 80.31 87 PHE A C 1
ATOM 655 O O . PHE A 1 87 ? 6.313 -4.901 -0.392 1.00 80.31 87 PHE A O 1
ATOM 662 N N . MET A 1 88 ? 4.410 -6.081 -0.373 1.00 78.06 88 MET A N 1
ATOM 663 C CA . MET A 1 88 ? 4.965 -7.224 -1.102 1.00 78.06 88 MET A CA 1
ATOM 664 C C . MET A 1 88 ? 5.444 -6.846 -2.508 1.00 78.06 88 MET A C 1
ATOM 666 O O . MET A 1 88 ? 6.538 -7.251 -2.901 1.00 78.06 88 MET A O 1
ATOM 670 N N . THR A 1 89 ? 4.693 -6.029 -3.256 1.00 77.00 89 THR A N 1
ATOM 671 C CA . THR A 1 89 ? 5.152 -5.544 -4.574 1.00 77.00 89 THR A CA 1
ATOM 672 C C . THR A 1 89 ? 6.411 -4.683 -4.470 1.00 77.00 89 THR A C 1
ATOM 674 O O . THR A 1 89 ? 7.315 -4.814 -5.293 1.00 77.00 89 THR A O 1
ATOM 677 N N . SER A 1 90 ? 6.516 -3.865 -3.421 1.00 76.31 90 SER A N 1
ATOM 678 C CA . SER A 1 90 ? 7.683 -3.024 -3.143 1.00 76.31 90 SER A CA 1
ATOM 679 C C . SER A 1 90 ? 8.914 -3.859 -2.780 1.00 76.31 90 SER A C 1
ATOM 681 O O . SER A 1 90 ? 10.003 -3.622 -3.301 1.00 76.31 90 SER A O 1
ATOM 683 N N . VAL A 1 91 ? 8.734 -4.882 -1.941 1.00 79.38 91 VAL A N 1
ATOM 684 C CA . VAL A 1 91 ? 9.771 -5.852 -1.565 1.00 79.38 91 VAL A CA 1
ATOM 685 C C . VAL A 1 91 ? 10.288 -6.591 -2.799 1.00 79.38 91 VAL A C 1
ATOM 687 O O . VAL A 1 91 ? 11.493 -6.620 -3.039 1.00 79.38 91 VAL A O 1
ATOM 690 N N . VAL A 1 92 ? 9.390 -7.128 -3.628 1.00 79.69 92 VAL A N 1
ATOM 691 C CA . VAL A 1 92 ? 9.762 -7.781 -4.893 1.00 79.69 92 VAL A CA 1
ATOM 692 C C . VAL A 1 92 ? 10.486 -6.794 -5.815 1.00 79.69 92 VAL A C 1
ATOM 694 O O . VAL A 1 92 ? 11.524 -7.131 -6.375 1.00 79.69 92 VAL A O 1
ATOM 697 N N . GLY A 1 93 ? 10.016 -5.552 -5.922 1.00 72.69 93 GLY A N 1
ATOM 698 C CA . GLY A 1 93 ? 10.678 -4.514 -6.712 1.00 72.69 93 GLY A CA 1
ATOM 699 C C . GLY A 1 93 ? 12.122 -4.256 -6.277 1.00 72.69 93 GLY A C 1
ATOM 700 O O . GLY A 1 93 ? 12.998 -4.142 -7.124 1.00 72.69 93 GLY A O 1
ATOM 701 N N . VAL A 1 94 ? 12.395 -4.228 -4.974 1.00 73.69 94 VAL A N 1
ATOM 702 C CA . VAL A 1 94 ? 13.743 -3.980 -4.432 1.00 73.69 94 VAL A CA 1
ATOM 703 C C . VAL A 1 94 ? 14.665 -5.182 -4.598 1.00 73.69 94 VAL A C 1
ATOM 705 O O . VAL A 1 94 ? 15.827 -5.004 -4.952 1.00 73.69 94 VAL A O 1
ATOM 708 N N . PHE A 1 95 ? 14.164 -6.399 -4.372 1.00 73.38 95 PHE A N 1
ATOM 709 C CA . PHE A 1 95 ? 14.975 -7.612 -4.504 1.00 73.38 95 PHE A CA 1
ATOM 710 C C . PHE A 1 95 ? 15.289 -7.972 -5.960 1.00 73.38 95 PHE A C 1
ATOM 712 O O . PHE A 1 95 ? 16.349 -8.528 -6.224 1.00 73.38 95 PHE A O 1
ATOM 719 N N . PHE A 1 96 ? 14.390 -7.669 -6.901 1.00 72.06 96 PHE A N 1
ATOM 720 C CA . PHE A 1 96 ? 14.600 -7.968 -8.321 1.00 72.06 96 PHE A CA 1
ATOM 721 C C . PHE A 1 96 ? 15.239 -6.802 -9.090 1.00 72.06 96 PHE A C 1
ATOM 723 O O . PHE A 1 96 ? 15.961 -7.039 -10.052 1.00 72.06 96 PHE A O 1
ATOM 730 N N . ALA A 1 97 ? 15.023 -5.548 -8.684 1.00 65.56 97 ALA A N 1
ATOM 731 C CA . ALA A 1 97 ? 15.675 -4.389 -9.287 1.00 65.56 97 ALA A CA 1
ATOM 732 C C . ALA A 1 97 ? 16.841 -3.921 -8.405 1.00 65.56 97 ALA A C 1
ATOM 734 O O . ALA A 1 97 ? 16.715 -2.925 -7.700 1.00 65.56 97 ALA A O 1
ATOM 735 N N . GLU A 1 98 ? 17.984 -4.618 -8.460 1.00 57.97 98 GLU A N 1
ATOM 736 C CA . GLU A 1 98 ? 19.240 -4.276 -7.755 1.00 57.97 98 GLU A CA 1
ATOM 737 C C . GLU A 1 98 ? 19.768 -2.862 -8.124 1.00 57.97 98 GLU A C 1
ATOM 739 O O . GLU A 1 98 ? 20.695 -2.711 -8.919 1.00 57.97 98 GLU A O 1
ATOM 744 N N . SER A 1 99 ? 19.139 -1.788 -7.633 1.00 58.88 99 SER A N 1
ATOM 745 C CA . SER A 1 99 ? 19.524 -0.390 -7.894 1.00 58.88 99 SER A CA 1
ATOM 746 C C . SER A 1 99 ? 18.747 0.610 -7.023 1.00 58.88 99 SER A C 1
ATOM 748 O O . SER A 1 99 ? 17.652 0.307 -6.551 1.00 58.88 99 SER A O 1
A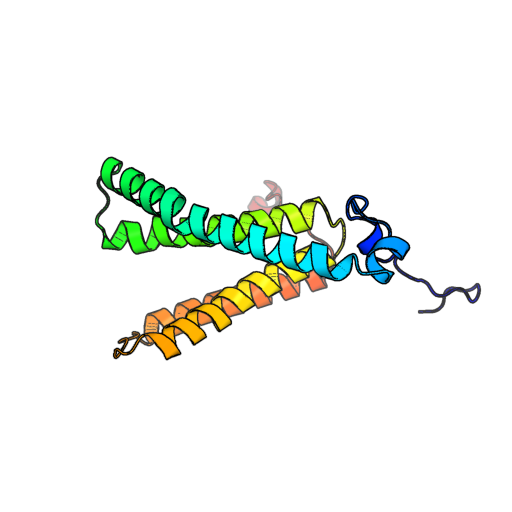TOM 750 N N . ASP A 1 100 ? 19.247 1.851 -6.919 1.00 63.62 100 ASP A N 1
ATOM 751 C CA . ASP A 1 100 ? 18.594 3.023 -6.287 1.00 63.62 100 ASP A CA 1
ATOM 752 C C . ASP A 1 100 ? 17.141 3.282 -6.753 1.00 63.62 100 ASP A C 1
ATOM 754 O O . ASP A 1 100 ? 16.375 4.000 -6.107 1.00 63.62 100 ASP A O 1
ATOM 758 N N . VAL A 1 101 ? 16.730 2.671 -7.870 1.00 65.00 101 VAL A N 1
ATOM 759 C CA . VAL A 1 101 ? 15.360 2.709 -8.403 1.00 65.00 101 VAL A CA 1
ATOM 760 C C . VAL A 1 101 ? 14.363 1.994 -7.483 1.00 65.00 101 VAL A C 1
ATOM 762 O O . VAL A 1 101 ? 13.203 2.410 -7.404 1.00 65.00 101 VAL A O 1
ATOM 765 N N . GLY A 1 102 ? 14.799 0.962 -6.752 1.00 67.25 102 GLY A N 1
ATOM 766 C CA . GLY A 1 102 ? 13.952 0.215 -5.821 1.00 67.25 102 GLY A CA 1
ATOM 767 C C . GLY A 1 102 ? 13.399 1.117 -4.721 1.00 67.25 102 GLY A C 1
ATOM 768 O O . GLY A 1 102 ? 12.186 1.241 -4.582 1.00 67.25 102 GLY A O 1
ATOM 769 N N . VAL A 1 103 ? 14.274 1.843 -4.018 1.00 71.75 103 VAL A N 1
ATOM 770 C CA . VAL A 1 103 ? 13.890 2.742 -2.914 1.00 71.75 103 VAL A CA 1
ATOM 771 C C . VAL A 1 103 ? 12.950 3.855 -3.389 1.00 71.75 103 VAL A C 1
ATOM 773 O O . VAL A 1 103 ? 11.941 4.124 -2.739 1.00 71.75 103 VAL A O 1
ATOM 776 N N . GLY A 1 104 ? 13.218 4.455 -4.555 1.00 73.62 104 GLY A N 1
ATOM 777 C CA . GLY A 1 104 ? 12.334 5.469 -5.142 1.00 73.62 104 GLY A CA 1
ATOM 778 C C . GLY A 1 104 ? 10.926 4.944 -5.448 1.00 73.62 104 GLY A C 1
ATOM 779 O O . GLY A 1 104 ? 9.949 5.676 -5.292 1.00 73.62 104 GLY A O 1
ATOM 780 N N . THR A 1 105 ? 10.811 3.665 -5.813 1.00 75.00 105 THR A N 1
ATOM 781 C CA . THR A 1 105 ? 9.524 3.000 -6.064 1.00 75.00 105 THR A CA 1
ATOM 782 C C . THR A 1 105 ? 8.749 2.771 -4.765 1.00 75.00 105 THR A C 1
ATOM 784 O O . THR A 1 105 ? 7.557 3.070 -4.724 1.00 75.00 105 THR A O 1
ATOM 787 N N . ILE A 1 106 ? 9.417 2.336 -3.686 1.00 76.12 106 ILE A N 1
ATOM 788 C CA . ILE A 1 106 ? 8.783 2.175 -2.363 1.00 76.12 106 ILE A CA 1
ATOM 789 C C . ILE A 1 106 ? 8.191 3.511 -1.895 1.00 76.12 106 ILE A C 1
ATOM 791 O O . ILE A 1 106 ? 7.014 3.600 -1.547 1.00 76.12 106 ILE A O 1
ATOM 795 N N . VAL A 1 107 ? 9.014 4.566 -1.903 1.00 77.50 107 VAL A N 1
ATOM 796 C CA . VAL A 1 107 ? 8.612 5.891 -1.411 1.00 77.50 107 VAL A CA 1
ATOM 797 C C . VAL A 1 107 ? 7.501 6.471 -2.277 1.00 77.50 107 VAL A C 1
ATOM 799 O O . VAL A 1 107 ? 6.510 6.972 -1.751 1.00 77.50 107 VAL A O 1
ATOM 802 N N . GLY A 1 108 ? 7.640 6.371 -3.601 1.00 78.00 108 GLY A N 1
ATOM 803 C CA . GLY A 1 108 ? 6.635 6.845 -4.547 1.00 78.00 108 GLY A CA 1
ATOM 804 C C . GLY A 1 108 ? 5.285 6.153 -4.367 1.00 78.00 108 GLY A C 1
ATOM 805 O O . GLY A 1 108 ? 4.263 6.835 -4.349 1.00 78.00 108 GLY A O 1
ATOM 806 N N . SER A 1 109 ? 5.274 4.830 -4.173 1.00 74.69 109 SER A N 1
ATOM 807 C CA . SER A 1 109 ? 4.042 4.060 -3.959 1.00 74.69 109 SER A CA 1
ATOM 808 C C . SER A 1 109 ? 3.342 4.447 -2.655 1.00 74.69 109 SER A C 1
ATOM 810 O O . SER A 1 109 ? 2.131 4.648 -2.651 1.00 74.69 109 SER A O 1
ATOM 812 N N . ALA A 1 110 ? 4.092 4.624 -1.563 1.00 77.50 110 ALA A N 1
ATOM 813 C CA . ALA A 1 110 ? 3.524 5.020 -0.274 1.00 77.50 110 ALA A CA 1
ATOM 814 C C . ALA A 1 110 ? 2.907 6.431 -0.323 1.00 77.50 110 ALA A C 1
ATOM 816 O O . ALA A 1 110 ? 1.810 6.656 0.189 1.00 77.50 110 ALA A O 1
ATOM 817 N N . VAL A 1 111 ? 3.594 7.376 -0.976 1.00 80.69 111 VAL A N 1
ATOM 818 C CA . VAL A 1 111 ? 3.103 8.751 -1.152 1.00 80.69 111 VAL A CA 1
ATOM 819 C C . VAL A 1 111 ? 1.874 8.769 -2.065 1.00 80.69 111 VAL A C 1
ATOM 821 O O . VAL A 1 111 ? 0.905 9.474 -1.779 1.00 80.69 111 VAL A O 1
ATOM 824 N N . PHE A 1 112 ? 1.889 7.977 -3.143 1.00 82.00 112 PHE A N 1
ATOM 825 C CA . PHE A 1 112 ? 0.756 7.838 -4.054 1.00 82.00 112 PHE A CA 1
ATOM 826 C C . PHE A 1 112 ? -0.471 7.259 -3.353 1.00 82.00 112 PHE A C 1
ATOM 828 O O . PHE A 1 112 ? -1.539 7.842 -3.489 1.00 82.00 112 PHE A O 1
ATOM 835 N N . ASN A 1 113 ? -0.333 6.178 -2.580 1.00 80.62 113 ASN A N 1
ATOM 836 C CA . ASN A 1 113 ? -1.454 5.570 -1.861 1.00 80.62 113 ASN A CA 1
ATOM 837 C C . ASN A 1 113 ? -2.149 6.606 -0.957 1.00 80.62 113 ASN A C 1
ATOM 839 O O . ASN A 1 113 ? -3.342 6.862 -1.113 1.00 80.62 113 ASN A O 1
ATOM 843 N N . ILE A 1 114 ? -1.393 7.305 -0.107 1.00 77.75 114 ILE A N 1
ATOM 844 C CA . ILE A 1 114 ? -1.968 8.270 0.839 1.00 77.75 114 ILE A CA 1
ATOM 845 C C . ILE A 1 114 ? -2.607 9.460 0.117 1.00 77.75 114 ILE A C 1
ATOM 847 O O . ILE A 1 114 ? -3.687 9.896 0.494 1.00 77.75 114 ILE A O 1
ATOM 851 N N . LEU A 1 115 ? -1.984 10.006 -0.929 1.00 81.56 115 LEU A N 1
ATOM 852 C CA . LEU A 1 115 ? -2.543 11.165 -1.635 1.00 81.56 115 LEU A CA 1
ATOM 853 C C . LEU A 1 115 ? -3.729 10.787 -2.528 1.00 81.56 115 LEU A C 1
ATOM 855 O O . LEU A 1 115 ? -4.754 11.469 -2.525 1.00 81.56 115 LEU A O 1
ATOM 859 N N . PHE A 1 116 ? -3.581 9.724 -3.316 1.00 83.12 116 PHE A N 1
ATOM 860 C CA . PHE A 1 116 ? -4.553 9.331 -4.326 1.00 83.12 116 PHE A CA 1
ATOM 861 C C . PHE A 1 116 ? -5.757 8.630 -3.706 1.00 83.12 116 PHE A C 1
ATOM 863 O O . PHE A 1 116 ? -6.880 9.038 -3.986 1.00 83.12 116 PHE A O 1
ATOM 870 N N . ILE A 1 117 ? -5.555 7.634 -2.836 1.00 82.88 117 ILE A N 1
ATOM 871 C CA . ILE A 1 117 ? -6.669 6.891 -2.230 1.00 82.88 117 ILE A CA 1
ATOM 872 C C . ILE A 1 117 ? -7.479 7.816 -1.330 1.00 82.88 117 ILE A C 1
ATOM 874 O O . ILE A 1 117 ? -8.686 7.923 -1.518 1.00 82.88 117 ILE A O 1
ATOM 878 N N . ILE A 1 118 ? -6.839 8.566 -0.426 1.00 81.81 118 ILE A N 1
ATOM 879 C CA . ILE A 1 118 ? -7.562 9.505 0.450 1.00 81.81 118 ILE A CA 1
ATOM 880 C C . ILE A 1 118 ? -8.240 10.602 -0.377 1.00 81.81 118 ILE A C 1
ATOM 882 O O . ILE A 1 118 ? -9.379 10.965 -0.089 1.00 81.81 118 ILE A O 1
ATOM 886 N N . GLY A 1 119 ? -7.582 11.110 -1.425 1.00 83.44 119 GLY A N 1
ATOM 887 C CA . GLY A 1 119 ? -8.162 12.108 -2.322 1.00 83.44 119 GLY A CA 1
ATOM 888 C C . GLY A 1 119 ? -9.418 11.602 -3.035 1.00 83.44 119 GLY A C 1
ATOM 889 O O . GLY A 1 119 ? -10.450 12.271 -3.020 1.00 83.44 119 GLY A O 1
ATOM 890 N N . VAL A 1 120 ? -9.359 10.401 -3.613 1.00 87.19 120 VAL A N 1
ATOM 891 C CA . VAL A 1 120 ? -10.494 9.749 -4.281 1.00 87.19 120 VAL A CA 1
ATOM 892 C C . VAL A 1 120 ? -11.591 9.427 -3.265 1.00 87.19 120 VAL A C 1
ATOM 894 O O . VAL A 1 120 ? -12.731 9.836 -3.465 1.00 87.19 120 VAL A O 1
ATOM 897 N N . CYS A 1 121 ? -11.269 8.794 -2.136 1.00 83.25 121 CYS A N 1
ATOM 898 C CA . CYS A 1 121 ? -12.229 8.524 -1.066 1.00 83.25 121 CYS A CA 1
ATOM 899 C C . CYS A 1 121 ? -12.909 9.808 -0.578 1.00 83.25 121 CYS A C 1
ATOM 901 O O . CYS A 1 121 ? -14.121 9.817 -0.420 1.00 83.25 121 CYS A O 1
ATOM 903 N N . GLY A 1 122 ? -12.174 10.910 -0.409 1.00 83.69 122 GLY A N 1
ATOM 904 C CA . GLY A 1 122 ? -12.742 12.201 -0.018 1.00 83.69 122 GLY A CA 1
ATOM 905 C C . GLY A 1 122 ? -13.707 12.780 -1.056 1.00 83.69 122 GLY A C 1
ATOM 906 O O . GLY A 1 122 ? -14.753 13.310 -0.689 1.00 83.69 122 GLY A O 1
ATOM 907 N N . VAL A 1 123 ? -13.398 12.646 -2.350 1.00 86.69 123 VAL A N 1
ATOM 908 C CA . VAL A 1 123 ? -14.278 13.097 -3.443 1.00 86.69 123 VAL A CA 1
ATOM 909 C C . VAL A 1 123 ? -15.540 12.234 -3.546 1.00 86.69 123 VAL A C 1
ATOM 911 O O . VAL A 1 123 ? -16.627 12.766 -3.767 1.00 86.69 123 VAL A O 1
ATOM 914 N N . PHE A 1 124 ? -15.411 10.917 -3.376 1.00 87.56 124 PHE A N 1
ATOM 915 C CA . PHE A 1 124 ? -16.506 9.958 -3.558 1.00 87.56 124 PHE A CA 1
ATOM 916 C C . PHE A 1 124 ? -17.267 9.604 -2.273 1.00 87.56 124 PHE A C 1
ATOM 918 O O . PHE A 1 124 ? -18.300 8.945 -2.364 1.00 87.56 124 PHE A O 1
ATOM 925 N N . ALA A 1 125 ? -16.824 10.055 -1.094 1.00 82.88 125 ALA A N 1
ATOM 926 C CA . ALA A 1 125 ? -17.459 9.724 0.183 1.00 82.88 125 ALA A CA 1
ATOM 927 C C . ALA A 1 125 ? -18.936 10.146 0.243 1.00 82.88 125 ALA A C 1
ATOM 929 O O . ALA A 1 125 ? -19.729 9.488 0.907 1.00 82.88 125 ALA A O 1
ATOM 930 N N . GLY A 1 126 ? -19.327 11.243 -0.420 1.00 75.44 126 GLY A N 1
ATOM 931 C CA . GLY A 1 126 ? -20.725 11.704 -0.45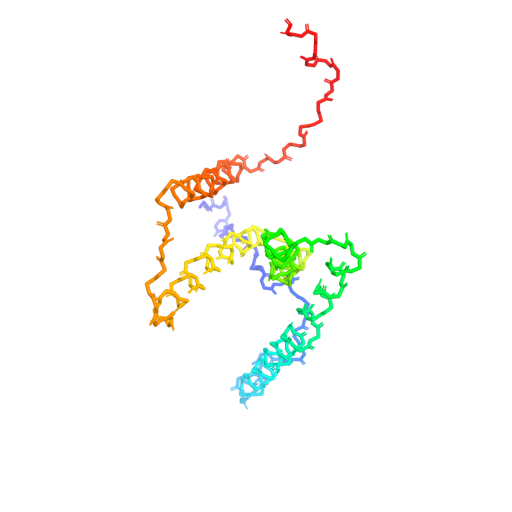5 1.00 75.44 126 GLY A CA 1
ATOM 932 C C . GLY A 1 126 ? -21.323 12.071 0.915 1.00 75.44 126 GLY A C 1
ATOM 933 O O . GLY A 1 126 ? -22.511 12.374 1.007 1.00 75.44 126 GLY A O 1
ATOM 934 N N . MET A 1 127 ? -20.509 12.067 1.972 1.00 77.44 127 MET A N 1
ATOM 935 C CA . MET A 1 127 ? -20.873 12.317 3.363 1.00 77.44 127 MET A CA 1
ATOM 936 C C . MET A 1 127 ? -19.837 13.234 4.018 1.00 77.44 127 MET A C 1
ATOM 938 O O . MET A 1 127 ? -18.677 13.274 3.603 1.00 77.44 127 MET A O 1
ATOM 942 N N . VAL A 1 128 ? -20.251 13.980 5.046 1.00 73.94 128 VAL A N 1
ATOM 943 C CA . VAL A 1 128 ? -19.322 14.796 5.838 1.00 73.94 128 VAL A CA 1
ATOM 944 C C . VAL A 1 128 ? -18.489 13.858 6.703 1.00 73.94 128 VAL A C 1
ATOM 946 O O . VAL A 1 128 ? -18.981 13.300 7.680 1.00 73.94 128 VAL A O 1
ATOM 949 N N . VAL A 1 129 ? -17.230 13.665 6.318 1.00 71.94 129 VAL A N 1
ATOM 950 C CA . VAL A 1 129 ? -16.254 12.939 7.129 1.00 71.94 129 VAL A CA 1
ATOM 951 C C . VAL A 1 129 ? -15.702 13.911 8.168 1.00 71.94 129 VAL A C 1
ATOM 953 O O . VAL A 1 129 ? -14.908 14.796 7.844 1.00 71.94 129 VAL A O 1
ATOM 956 N N . GLU A 1 130 ? -16.141 13.776 9.419 1.00 70.25 130 GLU A N 1
ATOM 957 C CA . GLU A 1 130 ? -15.604 14.563 10.530 1.00 70.25 130 GLU A CA 1
ATOM 958 C C . GLU A 1 130 ? -14.206 14.057 10.905 1.00 70.25 130 GLU A C 1
ATOM 960 O O . GLU A 1 130 ? -14.019 13.193 11.760 1.00 70.25 130 GLU A O 1
ATOM 965 N N . LEU A 1 131 ? -13.195 14.593 10.223 1.00 69.06 131 LEU A N 1
ATOM 966 C CA . LEU A 1 131 ? -11.795 14.347 10.543 1.00 69.06 131 LEU A CA 1
ATOM 967 C C . LEU A 1 131 ? -11.381 15.265 11.690 1.00 69.06 131 LEU A C 1
ATOM 969 O O . LEU A 1 131 ? -11.278 16.484 11.539 1.00 69.06 131 LEU A O 1
ATOM 973 N N . THR A 1 132 ? -11.094 14.676 12.847 1.00 77.25 132 THR A N 1
ATOM 974 C CA . THR A 1 132 ? -10.470 15.413 13.944 1.00 77.25 132 THR A CA 1
ATOM 975 C C . THR A 1 132 ? -9.110 15.940 13.470 1.00 77.25 132 THR A C 1
ATOM 977 O O . THR A 1 132 ? -8.253 15.178 13.020 1.00 77.25 132 THR A O 1
ATOM 980 N N . TRP A 1 133 ? -8.890 17.252 13.575 1.00 76.69 133 TRP A N 1
ATOM 981 C CA . TRP A 1 133 ? -7.666 17.903 13.086 1.00 76.69 133 TRP A CA 1
ATOM 982 C C . TRP A 1 133 ? -6.390 17.385 13.773 1.00 76.69 133 TRP A C 1
ATOM 984 O O . TRP A 1 133 ? -5.326 17.339 13.161 1.00 76.69 133 TRP A O 1
ATOM 994 N N . TYR A 1 134 ? -6.496 16.971 15.039 1.00 81.12 134 TYR A N 1
ATOM 995 C CA . TYR A 1 134 ? -5.359 16.551 15.855 1.00 81.12 134 TYR A CA 1
ATOM 996 C C . TYR A 1 134 ? -4.708 15.231 15.374 1.00 81.12 134 TYR A C 1
ATOM 998 O O . TYR A 1 134 ? -3.506 15.249 15.105 1.00 81.12 134 TYR A O 1
ATOM 1006 N N . PRO A 1 135 ? -5.444 14.112 15.187 1.00 77.75 135 PRO A N 1
ATOM 1007 C CA . PRO A 1 135 ? -4.905 12.897 14.564 1.00 77.75 135 PRO A CA 1
ATOM 1008 C C . PRO A 1 135 ? -4.344 13.131 13.161 1.00 77.75 135 PRO A C 1
ATOM 1010 O O . PRO A 1 135 ? -3.250 12.673 12.858 1.00 77.75 135 PRO A O 1
ATOM 1013 N N . LEU A 1 136 ? -5.045 13.907 12.331 1.00 78.62 136 LEU A N 1
ATOM 1014 C CA . LEU A 1 136 ? -4.652 14.114 10.937 1.00 78.62 136 LEU A CA 1
ATOM 1015 C C . LEU A 1 136 ? -3.315 14.858 10.820 1.00 78.62 136 LEU A C 1
ATOM 1017 O O . LEU A 1 136 ? -2.436 14.453 10.057 1.00 78.62 136 LEU A O 1
ATOM 1021 N N . VAL A 1 137 ? -3.131 15.920 11.609 1.00 83.19 137 VAL A N 1
ATOM 1022 C CA . VAL A 1 137 ? -1.862 16.661 11.658 1.00 83.19 137 VAL A CA 1
ATOM 1023 C C . VAL A 1 137 ? -0.750 15.791 12.236 1.00 83.19 137 VAL A C 1
ATOM 1025 O O . VAL A 1 137 ? 0.353 15.786 11.694 1.00 83.19 137 VAL A O 1
ATOM 1028 N N . ARG A 1 138 ? -1.029 15.026 13.297 1.00 84.19 138 ARG A N 1
ATOM 1029 C CA . ARG A 1 138 ? -0.066 14.099 13.903 1.00 84.19 138 ARG A CA 1
ATOM 1030 C C . ARG A 1 138 ? 0.439 13.079 12.879 1.00 84.19 138 ARG A C 1
ATOM 1032 O O . ARG A 1 138 ? 1.648 12.951 12.707 1.00 84.19 138 ARG A O 1
ATOM 1039 N N . ASP A 1 139 ? -0.465 12.398 12.185 1.00 81.25 139 ASP A N 1
ATOM 1040 C CA . ASP A 1 139 ? -0.119 11.313 11.265 1.00 81.25 139 ASP A CA 1
ATOM 1041 C C . ASP A 1 139 ? 0.604 11.862 10.020 1.00 81.25 139 ASP A C 1
ATOM 1043 O O . ASP A 1 139 ? 1.622 11.313 9.600 1.00 81.25 139 ASP A O 1
ATOM 1047 N N . THR A 1 140 ? 0.180 13.027 9.511 1.00 82.38 140 THR A N 1
ATOM 1048 C CA . THR A 1 140 ? 0.871 13.732 8.413 1.00 82.38 140 THR A CA 1
ATOM 1049 C C . THR A 1 140 ? 2.284 14.170 8.812 1.00 82.38 140 THR A C 1
ATOM 1051 O O . THR A 1 140 ? 3.215 14.053 8.015 1.00 82.38 140 THR A O 1
ATOM 1054 N N . LEU A 1 141 ? 2.479 14.659 10.043 1.00 86.69 141 LEU A N 1
ATOM 1055 C CA . LEU A 1 141 ? 3.795 15.060 10.548 1.00 86.69 141 LEU A CA 1
ATOM 1056 C C . LEU A 1 141 ? 4.730 13.863 10.724 1.00 86.69 141 LEU A C 1
ATOM 1058 O O . LEU A 1 141 ? 5.881 13.942 10.301 1.00 86.69 141 LEU A O 1
ATOM 1062 N N . PHE A 1 142 ? 4.252 12.760 11.309 1.00 86.00 142 PHE A N 1
ATOM 1063 C CA . PHE A 1 142 ? 5.041 11.528 11.412 1.00 86.00 142 PHE A CA 1
ATOM 1064 C C . PHE A 1 142 ? 5.422 10.998 10.033 1.00 86.00 142 PHE A C 1
ATOM 1066 O O . PHE A 1 142 ? 6.572 10.616 9.820 1.00 86.00 142 PHE A O 1
ATOM 1073 N N . TYR A 1 143 ? 4.491 11.044 9.081 1.00 82.50 143 TYR A N 1
ATOM 1074 C CA . TYR A 1 143 ? 4.757 10.632 7.713 1.00 82.50 143 TYR A CA 1
ATOM 1075 C C . TYR A 1 143 ? 5.815 11.522 7.045 1.00 82.50 143 TYR A C 1
ATOM 1077 O O . TYR A 1 143 ? 6.807 11.017 6.520 1.00 82.50 143 TYR A O 1
ATOM 1085 N N . LEU A 1 144 ? 5.685 12.847 7.143 1.00 83.62 144 LEU A N 1
ATOM 1086 C CA . LEU A 1 144 ? 6.657 13.794 6.591 1.00 83.62 144 LEU A CA 1
ATOM 1087 C C . LEU A 1 144 ? 8.040 13.639 7.239 1.00 83.62 144 LEU A C 1
ATOM 1089 O O . LEU A 1 144 ? 9.054 13.674 6.542 1.00 83.62 144 LEU A O 1
ATOM 1093 N N . LEU A 1 145 ? 8.089 13.405 8.552 1.00 86.75 145 LEU A N 1
ATOM 1094 C CA . LEU A 1 145 ? 9.327 13.137 9.278 1.00 86.75 145 LEU A CA 1
ATOM 1095 C C . LEU A 1 145 ? 9.965 11.817 8.834 1.00 86.75 145 LEU A C 1
ATOM 1097 O O . LEU A 1 145 ? 11.180 11.772 8.671 1.00 86.75 145 LEU A O 1
ATOM 1101 N N . SER A 1 146 ? 9.171 10.774 8.573 1.00 82.69 146 SER A N 1
ATOM 1102 C CA . SER A 1 146 ? 9.672 9.491 8.064 1.00 82.69 146 SER A CA 1
ATOM 1103 C C . SER A 1 146 ? 10.276 9.615 6.661 1.00 82.69 146 SER A C 1
ATOM 1105 O O . SER A 1 146 ? 11.378 9.124 6.423 1.00 82.69 146 SER A O 1
ATOM 1107 N N . VAL A 1 147 ? 9.624 10.356 5.758 1.00 80.75 147 VAL A N 1
ATOM 1108 C CA . VAL A 1 147 ? 10.137 10.631 4.407 1.00 80.75 147 VAL A CA 1
ATOM 1109 C C . VAL A 1 147 ? 11.401 11.487 4.473 1.00 80.75 147 VAL A C 1
ATOM 1111 O O . VAL A 1 147 ? 12.356 11.230 3.744 1.00 80.75 147 VAL A O 1
ATOM 1114 N N . LEU A 1 148 ? 11.445 12.479 5.368 1.00 83.38 148 LEU A N 1
ATOM 1115 C CA . LEU A 1 148 ? 12.626 13.315 5.569 1.00 83.38 148 LEU A CA 1
ATOM 1116 C C . LEU A 1 148 ? 13.798 12.515 6.148 1.00 83.38 148 LEU A C 1
ATOM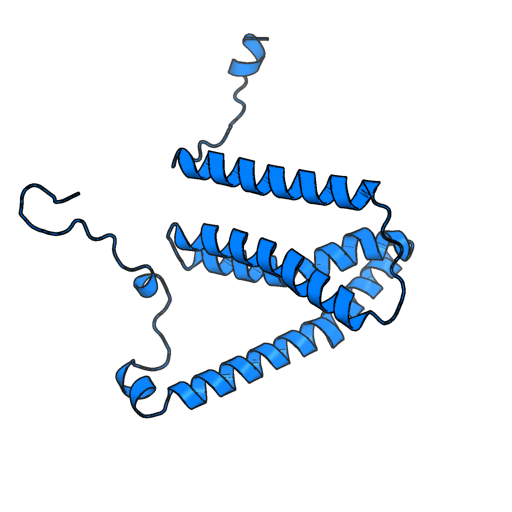 1118 O O . LEU A 1 148 ? 14.915 12.641 5.656 1.00 83.38 148 LEU A O 1
ATOM 1122 N N . ALA A 1 149 ? 13.556 11.681 7.160 1.00 82.50 149 ALA A N 1
ATOM 1123 C CA . ALA A 1 149 ? 14.569 10.799 7.732 1.00 82.50 149 ALA A CA 1
ATOM 1124 C C . ALA A 1 149 ? 15.125 9.849 6.666 1.00 82.5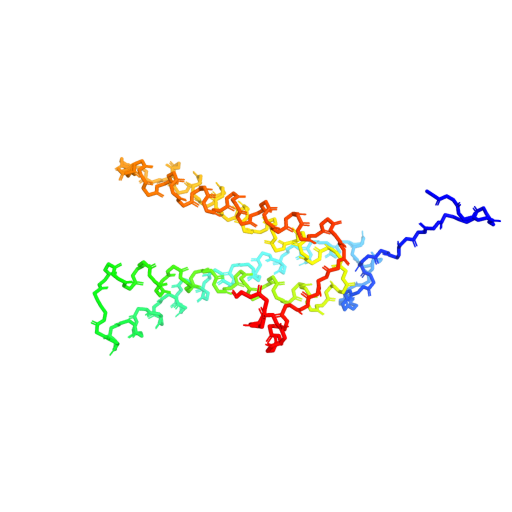0 149 ALA A C 1
ATOM 1126 O O . ALA A 1 149 ? 16.338 9.735 6.519 1.00 82.50 149 ALA A O 1
ATOM 1127 N N . LEU A 1 150 ? 14.251 9.249 5.855 1.00 77.44 150 LEU A N 1
ATOM 1128 C CA . LEU A 1 150 ? 14.655 8.405 4.738 1.00 77.44 150 LEU A CA 1
ATOM 1129 C C . LEU A 1 150 ? 15.474 9.183 3.695 1.00 77.44 150 LEU A C 1
ATOM 1131 O O . LEU A 1 150 ? 16.507 8.699 3.244 1.00 77.44 150 LEU A O 1
ATOM 1135 N N . PHE A 1 151 ? 15.064 10.404 3.345 1.00 80.62 151 PHE A N 1
ATOM 1136 C CA . PHE A 1 151 ? 15.815 11.272 2.434 1.00 80.62 151 PHE A CA 1
ATOM 1137 C C . PHE A 1 151 ? 17.217 11.598 2.968 1.00 80.62 151 PHE A C 1
ATOM 1139 O O . PHE A 1 151 ? 18.184 11.579 2.208 1.00 80.62 151 PHE A O 1
ATOM 1146 N N . LEU A 1 152 ? 17.340 11.869 4.270 1.00 80.31 152 LEU A N 1
ATOM 1147 C CA . LEU A 1 152 ? 18.628 12.117 4.918 1.00 80.31 152 LEU A CA 1
ATOM 1148 C C . LEU A 1 152 ? 19.514 10.864 4.926 1.00 80.31 152 LEU A C 1
ATOM 1150 O O . LEU A 1 152 ? 20.685 10.972 4.584 1.00 80.31 152 LEU A O 1
ATOM 1154 N N . VAL A 1 153 ? 18.957 9.686 5.225 1.00 74.75 153 VAL A N 1
ATOM 1155 C CA . VAL A 1 153 ? 19.685 8.402 5.187 1.00 74.75 153 VAL A CA 1
ATOM 1156 C C . VAL A 1 153 ? 20.181 8.082 3.775 1.00 74.75 153 VAL A C 1
ATOM 1158 O O . VAL A 1 153 ? 21.332 7.696 3.592 1.00 74.75 153 VAL A O 1
ATOM 1161 N N . ILE A 1 154 ? 19.347 8.293 2.753 1.00 71.38 154 ILE A N 1
ATOM 1162 C CA . ILE A 1 154 ? 19.742 8.083 1.351 1.00 71.38 154 ILE A CA 1
ATOM 1163 C C . ILE A 1 154 ? 20.851 9.060 0.939 1.00 71.38 154 ILE A C 1
ATOM 1165 O O . ILE A 1 154 ? 21.713 8.709 0.133 1.00 71.38 154 ILE A O 1
ATOM 1169 N N . ARG A 1 155 ? 20.859 10.280 1.494 1.00 73.06 155 ARG A N 1
ATOM 1170 C CA . ARG A 1 155 ? 21.862 11.300 1.167 1.00 73.06 155 ARG A CA 1
ATOM 1171 C C . ARG A 1 155 ? 23.287 10.856 1.510 1.00 73.06 155 ARG A C 1
ATOM 1173 O O . ARG A 1 155 ? 24.201 11.217 0.771 1.00 73.06 155 ARG A O 1
ATOM 1180 N N . ASP A 1 156 ? 23.470 10.088 2.581 1.00 65.69 156 ASP A N 1
ATOM 1181 C CA . ASP A 1 156 ? 24.796 9.639 3.021 1.00 65.69 156 ASP A CA 1
ATOM 1182 C C . ASP A 1 156 ? 25.321 8.409 2.258 1.00 65.69 156 ASP A C 1
ATOM 1184 O O . ASP A 1 156 ? 26.468 8.018 2.471 1.00 65.69 156 ASP A O 1
ATOM 1188 N N . GLN A 1 157 ? 24.525 7.806 1.354 1.00 58.19 157 GLN A N 1
ATOM 1189 C CA . GLN A 1 157 ? 24.855 6.602 0.555 1.00 58.19 157 GLN A CA 1
ATOM 1190 C C . GLN A 1 157 ? 25.486 5.434 1.352 1.00 58.19 157 GLN A C 1
ATOM 1192 O O . GLN A 1 157 ? 26.019 4.489 0.772 1.00 58.19 157 GLN A O 1
ATOM 1197 N N . SER A 1 158 ? 25.406 5.474 2.681 1.00 48.19 158 SER A N 1
ATOM 1198 C CA . SER A 1 158 ? 25.998 4.523 3.611 1.00 48.19 158 SER A CA 1
ATOM 1199 C C . SER A 1 158 ? 24.925 4.130 4.616 1.00 48.19 158 SER A C 1
ATOM 1201 O O . SER A 1 158 ? 24.513 4.903 5.475 1.00 48.19 158 SER A O 1
ATOM 1203 N N . VAL A 1 159 ? 24.415 2.910 4.462 1.00 57.50 159 VAL A N 1
ATOM 1204 C CA . VAL A 1 159 ? 23.523 2.294 5.443 1.00 57.50 159 VAL A CA 1
ATOM 1205 C C . VAL A 1 159 ? 24.410 1.460 6.357 1.00 57.50 159 VAL A C 1
ATOM 1207 O O . VAL A 1 159 ? 24.612 0.268 6.128 1.00 57.50 159 VAL A O 1
ATOM 1210 N N . GLU A 1 160 ? 25.017 2.101 7.354 1.00 57.91 160 GLU A N 1
AT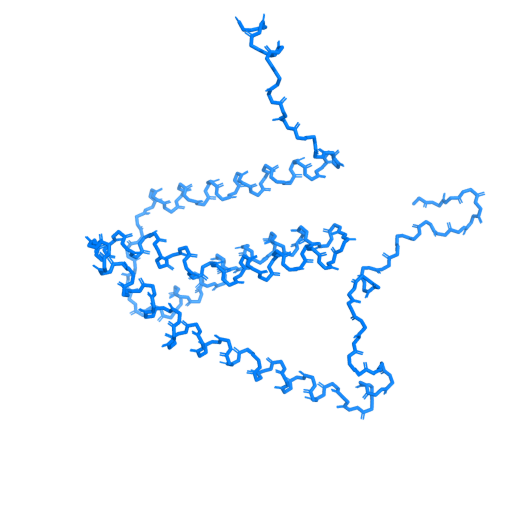OM 1211 C CA . GLU A 1 160 ? 25.643 1.359 8.445 1.00 57.91 160 GLU A CA 1
ATOM 1212 C C . GLU A 1 160 ? 24.534 0.759 9.312 1.00 57.91 160 GLU A C 1
ATOM 1214 O O . GLU A 1 160 ? 23.640 1.456 9.798 1.00 57.91 160 GLU A O 1
ATOM 1219 N N . TRP A 1 161 ? 24.567 -0.561 9.497 1.00 52.19 161 TRP A N 1
ATOM 1220 C CA . TRP A 1 161 ? 23.770 -1.197 10.535 1.00 52.19 161 TRP A CA 1
ATOM 1221 C C . TRP A 1 161 ? 24.248 -0.629 11.869 1.00 52.19 161 TRP A C 1
ATOM 1223 O O . TRP A 1 161 ? 25.386 -0.889 12.258 1.00 52.19 161 TRP A O 1
ATOM 1233 N N . LEU A 1 162 ? 23.397 0.124 12.574 1.00 52.81 162 LEU A N 1
ATOM 1234 C CA . LEU A 1 162 ? 23.626 0.440 13.983 1.00 52.81 162 LEU A CA 1
ATOM 1235 C C . LEU A 1 162 ? 23.513 -0.860 14.787 1.00 52.81 162 LEU A C 1
ATOM 1237 O O . LEU A 1 162 ? 22.500 -1.158 15.419 1.00 52.81 162 LEU A O 1
ATOM 1241 N N . VAL A 1 163 ? 24.572 -1.664 14.734 1.00 51.00 163 VAL A N 1
ATOM 1242 C CA . VAL A 1 163 ? 24.880 -2.643 15.762 1.00 51.00 163 VAL A CA 1
ATOM 1243 C C . VAL A 1 163 ? 25.264 -1.808 16.973 1.00 51.00 163 VAL A C 1
ATOM 1245 O O . VAL A 1 163 ? 26.393 -1.332 17.070 1.00 51.00 163 VAL A O 1
ATOM 1248 N N . PHE A 1 164 ? 24.311 -1.594 17.881 1.00 49.00 164 PHE A N 1
ATOM 1249 C CA . PHE A 1 164 ? 24.634 -1.170 19.239 1.00 49.00 164 PHE A CA 1
ATOM 1250 C C . PHE A 1 164 ? 25.551 -2.242 19.835 1.00 49.00 164 PHE A C 1
ATOM 1252 O O . PHE A 1 164 ? 25.097 -3.279 20.313 1.00 49.00 164 PHE A O 1
ATOM 1259 N N . THR A 1 165 ? 26.855 -2.020 19.719 1.00 56.28 165 THR A N 1
ATOM 1260 C CA . THR A 1 165 ? 27.879 -2.806 20.401 1.00 56.28 165 THR A CA 1
ATOM 1261 C C . THR A 1 165 ? 27.983 -2.236 21.815 1.00 56.28 165 THR A C 1
ATOM 1263 O O . THR A 1 165 ? 27.855 -1.024 21.994 1.00 56.28 165 THR A O 1
ATOM 1266 N N . GLU A 1 166 ? 28.193 -3.085 22.825 1.00 57.91 166 GLU A N 1
ATOM 1267 C CA . GLU A 1 166 ? 28.291 -2.712 24.252 1.00 57.91 166 GLU A CA 1
ATOM 1268 C C . GLU A 1 166 ? 29.264 -1.549 24.557 1.00 57.91 166 GLU A C 1
ATOM 1270 O O . GLU A 1 166 ? 29.177 -0.941 25.623 1.00 57.91 166 GLU A O 1
ATOM 1275 N N . ASP A 1 167 ? 30.133 -1.171 23.616 1.00 58.34 167 ASP A N 1
ATOM 1276 C CA . ASP A 1 167 ? 31.053 -0.038 23.729 1.00 58.34 167 ASP A CA 1
ATOM 1277 C C . ASP A 1 167 ? 30.365 1.342 23.836 1.00 58.34 167 ASP A C 1
ATOM 1279 O O . ASP A 1 167 ? 30.907 2.227 24.507 1.00 58.34 167 ASP A O 1
ATOM 1283 N N . ASP A 1 168 ? 29.165 1.544 23.269 1.00 54.06 168 ASP A N 1
ATOM 1284 C CA . ASP A 1 168 ? 28.427 2.823 23.391 1.00 54.06 168 ASP A CA 1
ATOM 1285 C C . ASP A 1 168 ? 27.737 3.003 24.757 1.00 54.06 168 ASP A C 1
ATOM 1287 O O . ASP A 1 168 ? 27.411 4.124 25.150 1.00 54.06 168 ASP A O 1
ATOM 1291 N N . LEU A 1 169 ? 27.588 1.925 25.536 1.00 56.16 169 LEU A N 1
ATOM 1292 C CA . LEU A 1 169 ? 27.027 1.958 26.895 1.00 56.16 169 LEU A CA 1
ATOM 1293 C C . LEU A 1 169 ? 28.054 2.386 27.958 1.00 56.16 169 LEU A C 1
ATOM 1295 O O . LEU A 1 169 ? 27.684 2.642 29.099 1.00 56.16 169 LEU A O 1
ATOM 1299 N N . SER A 1 170 ? 29.337 2.482 27.589 1.00 51.81 170 SER A N 1
ATOM 1300 C CA . SER A 1 170 ? 30.425 2.941 28.469 1.00 51.81 170 SER A CA 1
ATOM 1301 C C . SER A 1 170 ? 30.706 4.450 28.386 1.00 51.81 170 SER A C 1
ATOM 1303 O O . SER A 1 170 ? 31.537 4.967 29.135 1.00 51.81 170 SER A O 1
ATOM 1305 N N . LYS A 1 171 ? 30.039 5.155 27.459 1.00 56.53 171 LYS A N 1
ATOM 1306 C CA . LYS A 1 171 ? 30.216 6.596 27.197 1.00 56.53 171 LYS A CA 1
ATOM 1307 C C . LYS A 1 171 ? 29.035 7.472 27.644 1.00 56.53 171 LYS A C 1
ATOM 1309 O O . LYS A 1 171 ? 29.095 8.685 27.437 1.00 56.53 171 LYS A O 1
ATOM 1314 N N . ILE A 1 172 ? 28.005 6.883 28.258 1.00 52.47 172 ILE A N 1
ATOM 1315 C CA . ILE A 1 172 ? 26.951 7.577 29.025 1.00 52.47 172 ILE A CA 1
ATOM 1316 C C . ILE A 1 172 ? 27.242 7.370 30.511 1.00 52.47 172 ILE A C 1
ATOM 1318 O O . ILE A 1 172 ? 27.135 8.361 31.267 1.00 52.47 172 ILE A O 1
#

Sequence (172 aa):
LLDNNGTRNCTPRSVHNFPPNFMSFDETRDGGVVVHIFIAIYMFAALAVVCDDYFVPSLEHICEDLGLQADVAGATFMAAGSSAPEFMTSVVGVFFAESDVGVGTIVGSAVFNILFIIGVCGVFAGMVVELTWYPLVRDTLFYLLSVLALFLVIRDQSVEWLVFTEDDLSKI